Protein AF-A0A1A8HEL8-F1 (afdb_monomer_lite)

pLDDT: mean 88.19, std 11.27, range [40.22, 98.44]

Secondary structure (DSSP, 8-state):
-------SSHHHHHHHHHHHHHHHHHHHHHHHHHHHHHHHHHHHHSPPPPPP-TT-EEEEE-TT--S--SSS-SEEEEEEE---B-TTSS-B-

Structure (mmCIF, N/CA/C/O backbone):
data_AF-A0A1A8HEL8-F1
#
_entry.id   AF-A0A1A8HEL8-F1
#
loop_
_atom_site.group_PDB
_atom_site.id
_atom_site.type_symbol
_atom_site.label_atom_id
_atom_site.label_alt_id
_atom_site.label_comp_id
_atom_site.label_asym_id
_atom_site.label_entity_id
_atom_site.label_seq_id
_atom_site.pdbx_PDB_ins_code
_atom_site.Cartn_x
_atom_site.Cartn_y
_atom_site.Cartn_z
_atom_site.occupancy
_atom_site.B_iso_or_equiv
_atom_site.auth_seq_id
_atom_site.auth_comp_id
_atom_site.auth_asym_id
_atom_site.auth_atom_id
_atom_site.pdbx_PDB_model_num
ATOM 1 N N . PRO A 1 1 ? -8.597 -13.132 33.087 1.00 40.22 1 PRO A N 1
ATOM 2 C CA . PRO A 1 1 ? -9.827 -13.590 33.775 1.00 40.22 1 PRO A CA 1
ATOM 3 C C . PRO A 1 1 ? -11.080 -13.063 33.060 1.00 40.22 1 PRO A C 1
ATOM 5 O O . PRO A 1 1 ? -11.387 -11.877 33.145 1.00 40.22 1 PRO A O 1
ATOM 8 N N . LEU A 1 2 ? -11.764 -13.925 32.303 1.00 45.72 2 LEU A N 1
ATOM 9 C CA . LEU A 1 2 ? -13.089 -13.610 31.770 1.00 45.72 2 LEU A CA 1
ATOM 10 C C . LEU A 1 2 ? -14.046 -13.563 32.962 1.00 45.72 2 LEU A C 1
ATOM 12 O O . LEU A 1 2 ? -14.385 -14.586 33.545 1.00 45.72 2 LEU A O 1
ATOM 16 N N . HIS A 1 3 ? -14.376 -12.355 33.401 1.00 56.72 3 HIS A N 1
ATOM 17 C CA . HIS A 1 3 ? -15.273 -12.146 34.523 1.00 56.72 3 HIS A CA 1
ATOM 18 C C . HIS A 1 3 ? -16.693 -12.481 34.055 1.00 56.72 3 HIS A C 1
ATOM 20 O O . HIS A 1 3 ? -17.302 -11.702 33.318 1.00 56.72 3 HIS A O 1
ATOM 26 N N . CYS A 1 4 ? -17.194 -13.658 34.434 1.00 51.28 4 CYS A N 1
ATOM 27 C CA . CYS A 1 4 ? -18.579 -14.057 34.212 1.00 51.28 4 CYS A CA 1
ATOM 28 C C . CYS A 1 4 ? -19.468 -13.143 35.061 1.00 51.28 4 CYS A C 1
ATOM 30 O O . CYS A 1 4 ? -19.697 -13.394 36.241 1.00 51.28 4 CYS A O 1
ATOM 32 N N . LYS A 1 5 ? -19.893 -12.016 34.487 1.00 64.12 5 LYS A N 1
ATOM 33 C CA . LYS A 1 5 ? -20.837 -11.113 35.144 1.00 64.12 5 LYS A CA 1
ATOM 34 C C . LYS A 1 5 ? -22.177 -11.839 35.208 1.00 64.12 5 LYS A C 1
ATOM 36 O O . LYS A 1 5 ? -22.746 -12.138 34.165 1.00 64.12 5 LYS A O 1
ATOM 41 N N . ASN A 1 6 ? -22.660 -12.132 36.412 1.00 70.38 6 ASN A N 1
ATOM 42 C CA . ASN A 1 6 ? -24.033 -12.587 36.602 1.00 70.38 6 ASN A CA 1
ATOM 43 C C . ASN A 1 6 ? -24.963 -11.429 36.232 1.00 70.38 6 ASN A C 1
ATOM 45 O O . ASN A 1 6 ? -24.93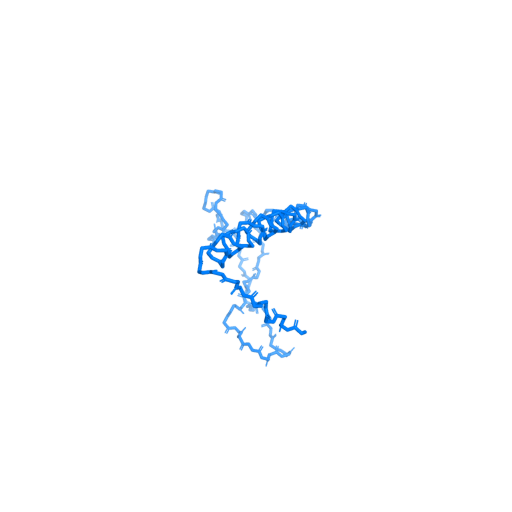0 -10.378 36.871 1.00 70.38 6 ASN A O 1
ATOM 49 N N . PHE A 1 7 ? -25.738 -11.603 35.166 1.00 67.00 7 PHE A N 1
ATOM 50 C CA . PHE A 1 7 ? -26.755 -10.646 34.746 1.00 67.00 7 PHE A CA 1
ATOM 51 C C . PHE A 1 7 ? -28.056 -10.990 35.460 1.00 67.00 7 PHE A C 1
ATOM 53 O O . PHE A 1 7 ? -28.480 -12.145 35.419 1.00 67.00 7 PHE A O 1
ATOM 60 N N . GLN A 1 8 ? -28.675 -10.013 36.124 1.00 74.44 8 GLN A N 1
ATOM 61 C CA . GLN A 1 8 ? -29.887 -10.268 36.907 1.00 74.44 8 GLN A CA 1
ATOM 62 C C . GLN A 1 8 ? -31.125 -10.416 36.009 1.00 74.44 8 GLN A C 1
ATOM 64 O O . GLN A 1 8 ? -32.097 -11.057 36.397 1.00 74.44 8 GLN A O 1
ATOM 69 N N . SER A 1 9 ? -31.086 -9.874 34.785 1.00 86.94 9 SER A N 1
ATOM 70 C CA . SER A 1 9 ? -32.135 -10.051 33.774 1.00 86.94 9 SER A CA 1
ATOM 71 C C . SER A 1 9 ? -31.575 -10.087 32.345 1.00 86.94 9 SER A C 1
ATOM 73 O O . SER A 1 9 ? -30.513 -9.531 32.056 1.00 86.94 9 SER A O 1
ATOM 75 N N . HIS A 1 10 ? -32.318 -10.700 31.416 1.00 87.56 10 HIS A N 1
ATOM 76 C CA . HIS A 1 10 ? -31.956 -10.726 29.991 1.00 87.56 10 HIS A CA 1
ATOM 77 C C . HIS A 1 10 ? -31.864 -9.315 29.379 1.00 87.56 10 HIS A C 1
ATOM 79 O O . HIS A 1 10 ? -30.978 -9.043 28.572 1.00 87.56 10 HIS A O 1
ATOM 85 N N . SER A 1 11 ? -32.735 -8.394 29.804 1.00 90.06 11 SER A N 1
ATOM 86 C CA . SER A 1 11 ? -32.721 -6.998 29.346 1.00 90.06 11 SER A CA 1
ATOM 87 C C . SER A 1 11 ? -31.411 -6.291 29.714 1.00 90.06 11 SER A C 1
ATOM 89 O O . SER A 1 11 ? -30.777 -5.667 28.861 1.00 90.06 11 SER A O 1
ATOM 91 N N . GLU A 1 12 ? -30.946 -6.463 30.956 1.00 89.25 12 GLU A N 1
ATOM 92 C CA . GLU A 1 12 ? -29.676 -5.899 31.426 1.00 89.25 12 GLU A CA 1
ATOM 93 C C . GLU A 1 12 ? -28.483 -6.448 30.624 1.00 89.25 12 GLU A C 1
ATOM 95 O O . GLU A 1 12 ? -27.586 -5.698 30.226 1.00 89.25 12 GLU A O 1
ATOM 100 N N . TYR A 1 13 ? -28.498 -7.752 30.328 1.00 88.88 13 TYR A N 1
ATOM 101 C CA . TYR A 1 13 ? -27.490 -8.388 29.480 1.00 88.88 13 TYR A CA 1
ATOM 102 C C . TYR A 1 13 ? -27.423 -7.751 28.090 1.00 88.88 13 TYR A C 1
ATOM 104 O O . TYR A 1 13 ? -26.347 -7.326 27.659 1.00 88.88 13 TYR A O 1
ATOM 112 N N . VAL A 1 14 ? -28.563 -7.640 27.402 1.00 93.69 14 VAL A N 1
ATOM 113 C CA . VAL A 1 14 ? -28.631 -7.096 26.038 1.00 93.69 14 VAL A CA 1
ATOM 114 C C . VAL A 1 14 ? -28.176 -5.636 26.002 1.00 93.69 14 VAL A C 1
ATOM 116 O O . VAL A 1 14 ? -27.406 -5.251 25.118 1.00 93.69 14 VAL A O 1
ATOM 119 N N . GLN A 1 15 ? -28.589 -4.825 26.979 1.00 92.44 15 GLN A N 1
ATOM 120 C CA . GLN A 1 15 ? -28.167 -3.426 27.075 1.00 92.44 15 GLN A CA 1
ATOM 121 C C . GLN A 1 15 ? -26.651 -3.299 27.252 1.00 92.44 15 GLN A C 1
ATOM 123 O O . GLN A 1 15 ? -26.003 -2.524 26.541 1.00 92.44 15 GLN A O 1
ATOM 128 N N . LYS A 1 16 ? -26.066 -4.092 28.155 1.00 91.12 16 LYS A N 1
ATOM 129 C CA . LYS A 1 16 ? -24.623 -4.062 28.410 1.00 91.12 16 LYS A CA 1
ATOM 130 C C . LYS A 1 16 ? -23.827 -4.569 27.215 1.00 91.12 16 LYS A C 1
ATOM 132 O O . LYS A 1 16 ? -22.841 -3.940 26.845 1.00 91.12 16 LYS A O 1
ATOM 137 N N . LEU A 1 17 ? -24.279 -5.650 26.578 1.00 93.00 17 LEU A N 1
ATOM 138 C CA . LEU A 1 17 ? -23.663 -6.179 25.363 1.00 93.00 17 LEU A CA 1
ATOM 139 C C . LE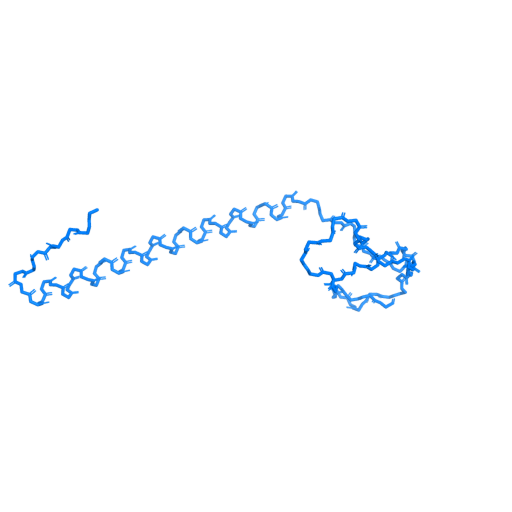U A 1 17 ? -23.628 -5.112 24.263 1.00 93.00 17 LEU A C 1
ATOM 141 O O . LEU A 1 17 ? -22.575 -4.866 23.676 1.00 93.00 17 LEU A O 1
ATOM 145 N N . LYS A 1 18 ? -24.755 -4.428 24.030 1.00 95.94 18 LYS A N 1
ATOM 146 C CA . LYS A 1 18 ? -24.841 -3.334 23.057 1.00 95.94 18 LYS A CA 1
ATOM 147 C C . LYS A 1 18 ? -23.856 -2.211 23.385 1.00 95.94 18 LYS A C 1
ATOM 149 O O . LYS A 1 18 ? -23.135 -1.768 22.493 1.00 95.94 18 LYS A O 1
ATOM 154 N N . ALA A 1 19 ? -23.791 -1.783 24.645 1.00 95.81 19 ALA A N 1
ATOM 155 C CA . ALA A 1 19 ? -22.869 -0.736 25.078 1.00 95.81 19 ALA A CA 1
ATOM 156 C C . ALA A 1 19 ? -21.402 -1.142 24.864 1.00 95.81 19 ALA A C 1
ATOM 158 O O . ALA A 1 19 ? -20.633 -0.387 24.270 1.00 95.81 19 ALA A O 1
ATOM 159 N N . THR A 1 20 ? -21.025 -2.360 25.263 1.00 95.88 20 THR A N 1
ATOM 160 C CA . THR A 1 20 ? -19.659 -2.873 25.098 1.00 95.88 20 THR A CA 1
ATOM 161 C C . THR A 1 20 ? -19.270 -3.002 23.626 1.00 95.88 20 THR A C 1
ATOM 163 O O . THR A 1 20 ? -18.151 -2.640 23.261 1.00 95.88 20 THR A O 1
ATOM 166 N N . LEU A 1 21 ? -20.173 -3.464 22.756 1.00 97.00 21 LEU A N 1
ATOM 167 C CA . LEU A 1 21 ? -19.914 -3.533 21.315 1.00 97.00 21 LEU A CA 1
ATOM 168 C C . LEU A 1 21 ? -19.726 -2.141 20.705 1.00 97.00 21 LEU A C 1
ATOM 170 O O . LEU A 1 21 ? -18.798 -1.934 19.925 1.00 97.00 21 LEU A O 1
ATOM 174 N N . GLN A 1 22 ? -20.560 -1.174 21.090 1.00 97.69 22 GLN A N 1
ATOM 175 C CA . GLN A 1 22 ? -20.429 0.209 20.629 1.00 97.69 22 GLN A CA 1
ATOM 176 C C . GLN A 1 22 ? -19.104 0.835 21.075 1.00 97.69 22 GLN A C 1
ATOM 178 O O . GLN A 1 22 ? -18.435 1.494 20.280 1.00 97.69 22 GLN A O 1
ATOM 183 N N . GLU A 1 23 ? -18.707 0.626 22.328 1.00 97.44 23 GLU A N 1
ATOM 184 C CA . GLU A 1 23 ? -17.430 1.103 22.860 1.00 97.44 23 GLU A CA 1
ATOM 185 C C . GLU A 1 23 ? -16.240 0.447 22.149 1.00 97.44 23 GLU A C 1
ATOM 187 O O . GLU A 1 23 ? -15.336 1.137 21.675 1.00 97.44 23 GLU A O 1
ATOM 192 N N . SER A 1 24 ? -16.281 -0.877 21.990 1.00 97.56 24 SER A N 1
ATOM 193 C CA . SER A 1 24 ? -15.233 -1.644 21.312 1.00 97.56 24 SER A CA 1
ATOM 194 C C . SER A 1 24 ? -15.070 -1.203 19.858 1.00 97.56 24 SER A C 1
ATOM 196 O O . SER A 1 24 ? -13.948 -1.014 19.391 1.00 97.56 24 SER A O 1
ATOM 198 N N . TYR A 1 25 ? -16.180 -0.964 19.152 1.00 97.94 25 TYR A N 1
ATOM 199 C CA . TYR A 1 25 ? -16.168 -0.445 17.786 1.00 97.94 25 TYR A CA 1
ATOM 200 C C . TYR A 1 25 ? -15.539 0.952 17.710 1.00 97.94 25 TYR A C 1
ATOM 202 O O . TYR A 1 25 ? -14.667 1.196 16.874 1.00 97.94 25 TYR A O 1
ATOM 210 N N . LYS A 1 26 ? -15.919 1.866 18.614 1.00 98.25 26 LYS A N 1
ATOM 211 C CA . LYS A 1 26 ? -15.322 3.211 18.703 1.00 98.25 26 LYS A CA 1
ATOM 212 C C . LYS A 1 26 ? -13.814 3.154 18.973 1.00 98.25 26 LYS A C 1
ATOM 214 O O . LYS A 1 26 ? -13.048 3.905 18.373 1.00 98.25 26 LYS A O 1
ATOM 219 N N . LEU A 1 27 ? -13.367 2.254 19.847 1.00 98.19 27 LEU A N 1
ATOM 220 C CA . LEU A 1 27 ? -11.946 2.090 20.150 1.00 98.19 27 LEU A CA 1
ATOM 221 C C . LEU A 1 27 ? -11.172 1.507 18.960 1.00 98.19 27 LEU A C 1
ATOM 223 O O . LEU A 1 27 ? -10.108 2.017 18.604 1.00 98.19 27 LEU A O 1
ATOM 227 N N . ALA A 1 28 ? -11.714 0.466 18.326 1.00 98.12 28 ALA A N 1
ATOM 228 C CA . ALA A 1 28 ? -11.109 -0.167 17.160 1.00 98.12 28 ALA A CA 1
ATOM 229 C C . ALA A 1 28 ? -10.968 0.823 15.995 1.00 98.12 28 ALA A C 1
ATOM 231 O O . ALA A 1 28 ? -9.885 0.945 15.424 1.00 98.12 28 ALA A O 1
ATOM 232 N N . THR A 1 29 ? -12.024 1.583 15.694 1.00 98.38 29 THR A N 1
ATOM 233 C CA . THR A 1 29 ? -12.016 2.606 14.633 1.00 98.38 29 THR A CA 1
ATOM 234 C C . THR A 1 29 ? -11.006 3.717 14.909 1.00 98.38 29 THR A C 1
ATOM 236 O O . THR A 1 29 ? -10.194 4.021 14.034 1.00 98.38 29 THR A O 1
ATOM 239 N N . LYS A 1 30 ? -10.960 4.258 16.133 1.00 98.44 30 LYS A N 1
ATOM 240 C CA . LYS A 1 30 ? -9.964 5.269 16.527 1.00 98.44 30 LYS A CA 1
ATOM 241 C C . LYS A 1 30 ? -8.528 4.755 16.380 1.00 98.44 30 LYS A C 1
ATOM 243 O O . LYS A 1 30 ? -7.652 5.465 15.885 1.00 98.44 30 LYS A O 1
ATOM 248 N N . ASN A 1 31 ? -8.273 3.515 16.792 1.00 98.25 31 ASN A N 1
ATOM 249 C CA . ASN A 1 31 ? -6.950 2.906 16.661 1.00 98.25 31 ASN A CA 1
ATOM 250 C C . ASN A 1 31 ? -6.578 2.660 15.194 1.00 98.25 31 ASN A C 1
ATOM 252 O O . ASN A 1 31 ? -5.445 2.946 14.805 1.00 98.25 31 ASN A O 1
ATOM 256 N N . ALA A 1 32 ? -7.522 2.184 14.380 1.00 98.12 32 ALA A N 1
ATOM 257 C CA . ALA A 1 32 ? -7.325 1.989 12.949 1.00 98.12 32 ALA A CA 1
ATOM 258 C C . ALA A 1 32 ? -6.975 3.309 12.246 1.00 98.12 32 ALA A C 1
ATOM 260 O O . ALA A 1 32 ? -5.986 3.355 11.517 1.00 98.12 32 ALA A O 1
ATOM 261 N N . GLN A 1 33 ? -7.705 4.393 12.532 1.00 98.44 33 GLN A N 1
ATOM 262 C CA . GLN A 1 33 ? -7.423 5.735 12.003 1.00 98.44 33 GLN A CA 1
ATOM 263 C C . GLN A 1 33 ? -6.021 6.210 12.389 1.00 98.44 33 GLN A C 1
ATOM 265 O O . GLN A 1 33 ? -5.213 6.534 11.522 1.00 98.44 33 GLN A O 1
ATOM 270 N N . LYS A 1 34 ? -5.675 6.125 13.678 1.00 98.25 34 LYS A N 1
ATOM 271 C CA . LYS A 1 34 ? -4.338 6.484 14.165 1.00 98.25 34 LYS A CA 1
ATOM 272 C C . LYS A 1 34 ? -3.240 5.688 13.447 1.00 98.25 34 LYS A C 1
ATOM 274 O O . LYS A 1 34 ? -2.162 6.218 13.180 1.00 98.25 34 LYS A O 1
ATOM 279 N N . MET A 1 35 ? -3.458 4.396 13.175 1.00 97.44 35 MET A N 1
ATOM 280 C CA . MET A 1 35 ? -2.461 3.569 12.482 1.00 97.44 35 MET A CA 1
ATOM 281 C C . MET A 1 35 ? -2.391 3.892 10.995 1.00 97.44 35 MET A C 1
ATOM 283 O O . MET A 1 35 ? -1.289 3.927 10.452 1.00 97.44 35 MET A O 1
ATOM 287 N N . ALA A 1 36 ? -3.523 4.190 10.360 1.00 97.38 36 ALA A N 1
ATOM 288 C CA . ALA A 1 36 ? -3.566 4.662 8.984 1.00 97.38 36 ALA A CA 1
ATOM 289 C C . ALA A 1 36 ? -2.762 5.962 8.819 1.00 97.38 36 ALA A C 1
ATOM 291 O O . ALA A 1 36 ? -1.904 6.035 7.942 1.00 97.38 36 ALA A O 1
ATOM 292 N N . GLU A 1 37 ? -2.940 6.935 9.714 1.00 97.62 37 GLU A N 1
ATOM 293 C CA . GLU A 1 37 ? -2.175 8.190 9.724 1.00 97.62 37 GLU A CA 1
ATOM 294 C C . GLU A 1 37 ? -0.671 7.946 9.887 1.00 97.62 37 GLU A C 1
ATOM 296 O O . GLU A 1 37 ? 0.139 8.461 9.116 1.00 97.62 37 GLU A O 1
ATOM 301 N N . LYS A 1 38 ? -0.274 7.100 10.847 1.00 96.44 38 LYS A N 1
ATOM 302 C CA . LYS A 1 38 ? 1.140 6.733 11.033 1.00 96.44 38 LYS A CA 1
ATOM 303 C C . LYS A 1 38 ? 1.728 6.043 9.808 1.00 96.44 38 LYS A C 1
ATOM 305 O O . LYS A 1 38 ? 2.874 6.313 9.448 1.00 96.44 38 LYS A O 1
ATOM 310 N N . ASN A 1 39 ? 0.972 5.147 9.182 1.00 95.06 39 ASN A N 1
ATOM 311 C CA . ASN A 1 39 ? 1.407 4.451 7.978 1.00 95.06 39 ASN A CA 1
ATOM 312 C C . ASN A 1 39 ? 1.550 5.425 6.807 1.00 95.06 39 ASN A C 1
ATOM 314 O O . ASN A 1 39 ? 2.561 5.360 6.112 1.00 95.06 39 ASN A O 1
ATOM 318 N N . LYS A 1 40 ? 0.612 6.366 6.650 1.00 94.56 40 LYS A N 1
ATOM 319 C CA . LYS A 1 40 ? 0.691 7.440 5.656 1.00 94.56 40 LYS A CA 1
ATOM 320 C C . LYS A 1 40 ? 1.941 8.295 5.865 1.00 94.56 40 LYS A C 1
ATOM 322 O O . LYS A 1 40 ? 2.735 8.415 4.945 1.00 94.56 40 LYS A O 1
ATOM 327 N N . MET A 1 41 ? 2.182 8.795 7.080 1.00 94.44 41 MET A N 1
ATOM 328 C CA . MET A 1 41 ? 3.382 9.593 7.379 1.00 94.44 41 MET A CA 1
ATOM 329 C C . MET A 1 41 ? 4.675 8.839 7.050 1.00 94.44 41 MET A C 1
ATOM 331 O O . MET A 1 41 ? 5.571 9.382 6.408 1.00 94.44 41 MET A O 1
ATOM 335 N N . ARG A 1 42 ? 4.775 7.566 7.457 1.00 91.12 42 ARG A N 1
ATOM 336 C CA . ARG A 1 42 ? 5.940 6.717 7.155 1.00 91.12 42 ARG A CA 1
ATOM 337 C C . ARG A 1 42 ? 6.122 6.485 5.661 1.00 91.12 42 ARG A C 1
ATOM 339 O O . ARG A 1 42 ? 7.258 6.408 5.206 1.00 91.12 42 ARG A O 1
ATOM 346 N N . TYR A 1 43 ? 5.026 6.320 4.928 1.00 87.69 43 TYR A N 1
ATOM 347 C CA . TYR A 1 43 ? 5.055 6.155 3.482 1.00 87.69 43 TYR A CA 1
ATOM 348 C C . TYR A 1 43 ? 5.522 7.442 2.796 1.00 87.69 43 TYR A C 1
ATOM 350 O O . TYR A 1 43 ? 6.444 7.388 1.990 1.00 87.69 43 TYR A O 1
ATOM 358 N N . ASP A 1 44 ? 4.962 8.588 3.184 1.00 88.69 44 ASP A N 1
ATOM 359 C CA . ASP A 1 44 ? 5.280 9.898 2.607 1.00 88.69 44 ASP A CA 1
ATOM 360 C C . ASP A 1 44 ? 6.716 10.349 2.917 1.00 88.69 44 ASP A C 1
ATOM 362 O O . ASP A 1 44 ? 7.340 11.019 2.103 1.00 88.69 44 ASP A O 1
ATOM 366 N N . THR A 1 45 ? 7.265 9.952 4.071 1.00 88.50 45 THR A N 1
ATOM 367 C CA . THR A 1 45 ? 8.652 10.274 4.462 1.00 88.50 45 THR A CA 1
ATOM 368 C C . THR A 1 45 ? 9.683 9.480 3.655 1.00 88.50 45 THR A C 1
ATOM 370 O O . THR A 1 45 ? 10.832 9.899 3.524 1.00 88.50 45 THR A O 1
ATOM 373 N N . ARG A 1 46 ? 9.321 8.303 3.131 1.00 81.62 46 ARG A N 1
ATOM 374 C CA . ARG A 1 46 ? 10.264 7.496 2.352 1.00 81.62 46 ARG A CA 1
ATOM 375 C C . ARG A 1 46 ? 10.486 8.151 0.996 1.00 81.62 46 ARG A C 1
ATOM 377 O O . ARG A 1 46 ? 9.538 8.382 0.251 1.00 81.62 46 ARG A O 1
ATOM 384 N N . VAL A 1 47 ? 11.757 8.376 0.665 1.00 74.56 47 VAL A N 1
ATOM 385 C CA . VAL A 1 47 ? 12.178 8.797 -0.673 1.00 74.56 47 VAL A CA 1
ATOM 386 C C . VAL A 1 47 ? 11.601 7.813 -1.686 1.00 74.56 47 VAL A C 1
ATOM 388 O O . VAL A 1 47 ? 11.890 6.614 -1.642 1.00 74.56 47 VAL A O 1
ATOM 391 N N . LYS A 1 48 ? 10.745 8.318 -2.574 1.00 71.00 48 LYS A N 1
ATOM 392 C CA . LYS A 1 48 ? 10.271 7.543 -3.717 1.00 71.00 48 LYS A CA 1
ATOM 393 C C . LYS A 1 48 ? 11.436 7.424 -4.706 1.00 71.00 48 LYS A C 1
ATOM 395 O O . LYS A 1 48 ? 12.122 8.425 -4.918 1.00 71.00 48 LYS A O 1
ATOM 400 N N . PRO A 1 49 ? 11.693 6.238 -5.289 1.00 70.56 49 PRO A N 1
ATOM 401 C CA . PRO A 1 49 ? 12.672 6.130 -6.363 1.00 70.56 49 PRO A CA 1
ATOM 402 C C . PRO A 1 49 ? 12.294 7.099 -7.488 1.00 70.56 49 PRO A C 1
ATOM 404 O O . PRO A 1 49 ? 11.107 7.383 -7.686 1.00 70.56 49 PRO A O 1
ATOM 407 N N . SER A 1 50 ? 13.308 7.620 -8.185 1.00 75.88 50 SER A N 1
ATOM 408 C CA . SER A 1 50 ? 13.100 8.476 -9.355 1.00 75.88 50 SER A CA 1
ATOM 409 C C . SER A 1 50 ? 12.101 7.819 -10.307 1.00 75.88 50 SER A C 1
ATOM 411 O O . SER A 1 50 ? 12.114 6.594 -10.468 1.00 75.88 50 SER A O 1
ATOM 413 N N . ARG A 1 51 ? 11.216 8.623 -10.911 1.00 82.56 51 ARG A N 1
ATOM 414 C CA . ARG A 1 51 ? 10.335 8.125 -11.973 1.00 82.56 51 ARG A CA 1
ATOM 415 C C . ARG A 1 51 ? 11.224 7.584 -13.094 1.00 82.56 51 ARG A C 1
ATOM 417 O O . ARG A 1 51 ? 12.180 8.258 -13.472 1.00 82.56 51 ARG A O 1
ATOM 424 N N . LEU A 1 52 ? 10.919 6.377 -13.562 1.00 89.25 52 LEU A N 1
ATOM 425 C CA . LEU A 1 52 ? 11.612 5.769 -14.692 1.00 89.25 52 LEU A CA 1
ATOM 426 C C . LEU A 1 52 ? 11.153 6.467 -15.970 1.00 89.25 52 LEU A C 1
ATOM 428 O O . LEU A 1 52 ? 9.950 6.636 -16.179 1.00 89.25 52 LEU A O 1
ATOM 432 N N . GLY A 1 53 ? 12.106 6.887 -16.790 1.00 90.25 53 GLY A N 1
ATOM 433 C CA . GLY A 1 53 ? 11.865 7.527 -18.075 1.00 90.25 53 GLY A CA 1
ATOM 434 C C . GLY A 1 53 ? 12.288 6.645 -19.251 1.00 90.25 53 GLY A C 1
ATOM 435 O O . GLY A 1 53 ? 13.065 5.702 -19.078 1.00 90.25 53 GLY A O 1
ATOM 436 N N . PRO A 1 54 ? 11.809 6.951 -20.469 1.00 92.62 54 PRO A N 1
ATOM 437 C CA . PRO A 1 54 ? 12.344 6.360 -21.688 1.00 92.62 54 PRO A CA 1
ATOM 438 C C . PRO A 1 54 ? 13.873 6.489 -21.762 1.00 92.62 54 PRO A C 1
ATOM 440 O O . PRO A 1 54 ? 14.417 7.573 -21.562 1.00 92.62 54 PRO A O 1
ATOM 443 N N . GLY A 1 55 ? 14.559 5.387 -22.061 1.00 92.75 55 GLY A N 1
ATOM 444 C CA . GLY A 1 55 ? 16.020 5.291 -22.124 1.00 92.75 55 GLY A CA 1
ATOM 445 C C . GLY A 1 55 ? 16.690 4.761 -20.852 1.00 92.75 55 GLY A C 1
ATOM 446 O O . GLY A 1 55 ? 17.855 4.358 -20.915 1.00 92.75 55 GLY A O 1
ATOM 447 N N . ASP A 1 56 ? 15.976 4.691 -19.725 1.00 93.31 56 ASP A N 1
ATOM 448 C CA . ASP A 1 56 ? 16.516 4.129 -18.486 1.00 93.31 56 ASP A CA 1
ATOM 449 C C . ASP A 1 56 ? 16.738 2.616 -18.603 1.00 93.31 56 ASP A C 1
ATOM 451 O O . ASP A 1 56 ? 15.917 1.881 -19.160 1.00 93.31 56 ASP A O 1
ATOM 455 N N . ARG A 1 57 ? 17.849 2.136 -18.030 1.00 94.50 57 ARG A N 1
ATOM 456 C CA . ARG A 1 57 ? 18.175 0.706 -17.942 1.00 94.50 57 ARG A CA 1
ATOM 457 C C . ARG A 1 57 ? 17.691 0.136 -16.620 1.00 94.50 57 ARG A C 1
ATOM 459 O O . ARG A 1 57 ? 18.067 0.629 -15.557 1.00 94.50 57 ARG A O 1
ATOM 466 N N . VAL A 1 58 ? 16.896 -0.924 -16.686 1.00 93.00 58 VAL A N 1
ATOM 467 C CA . VAL A 1 58 ? 16.246 -1.529 -15.522 1.00 93.00 58 VAL A CA 1
ATOM 468 C C . VAL A 1 58 ? 16.413 -3.043 -15.511 1.00 93.00 58 VAL A C 1
ATOM 470 O O . VAL A 1 58 ? 16.514 -3.689 -16.551 1.00 93.00 58 VAL A O 1
ATOM 473 N N . LEU A 1 59 ? 16.417 -3.610 -14.306 1.00 94.75 59 LEU A N 1
ATOM 474 C CA . LEU A 1 59 ? 16.287 -5.046 -14.087 1.00 94.75 59 LEU A CA 1
ATOM 475 C C . LEU A 1 59 ? 14.879 -5.348 -13.581 1.00 94.75 59 LEU A C 1
ATOM 477 O O . LEU A 1 59 ? 14.310 -4.585 -12.795 1.00 94.75 59 LEU A O 1
ATOM 481 N N . VAL A 1 60 ? 14.326 -6.485 -13.996 1.00 91.81 60 VAL A N 1
ATOM 482 C CA . VAL A 1 60 ? 13.006 -6.938 -13.550 1.00 91.81 60 VAL A CA 1
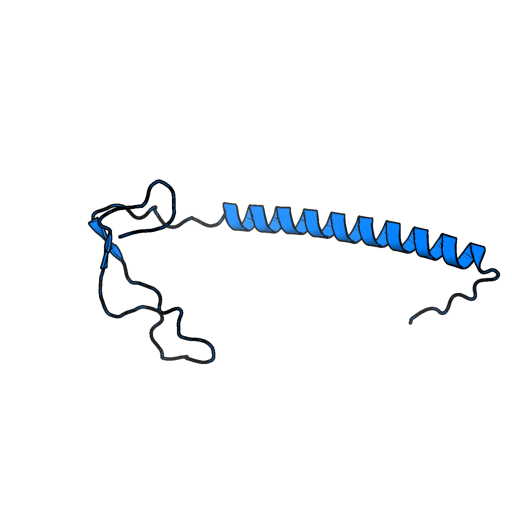ATOM 483 C C . VAL A 1 60 ? 13.164 -7.842 -12.337 1.00 91.81 60 VAL A C 1
ATOM 485 O O . VAL A 1 60 ? 14.018 -8.724 -12.291 1.00 91.81 60 VAL A O 1
ATOM 488 N N . ARG A 1 61 ? 12.354 -7.614 -11.303 1.00 91.44 61 ARG A N 1
ATOM 489 C CA . ARG A 1 61 ? 12.400 -8.431 -10.090 1.00 91.44 61 ARG A CA 1
ATOM 490 C C . ARG A 1 61 ? 11.788 -9.807 -10.362 1.00 91.44 61 ARG A C 1
ATOM 492 O O . ARG A 1 61 ? 10.635 -9.897 -10.773 1.00 91.44 61 ARG A O 1
ATOM 499 N N . ALA A 1 62 ? 12.488 -10.877 -10.000 1.00 90.69 62 ALA A N 1
ATOM 500 C CA . ALA A 1 62 ? 11.986 -12.244 -10.089 1.00 90.69 62 ALA A CA 1
ATOM 501 C C . ALA A 1 62 ? 10.938 -12.533 -8.987 1.00 90.69 62 ALA A C 1
ATOM 503 O O . ALA A 1 62 ? 11.251 -13.036 -7.907 1.00 90.69 62 ALA A O 1
ATOM 504 N N . VAL A 1 63 ? 9.659 -12.227 -9.245 1.00 88.19 63 VAL A N 1
ATOM 50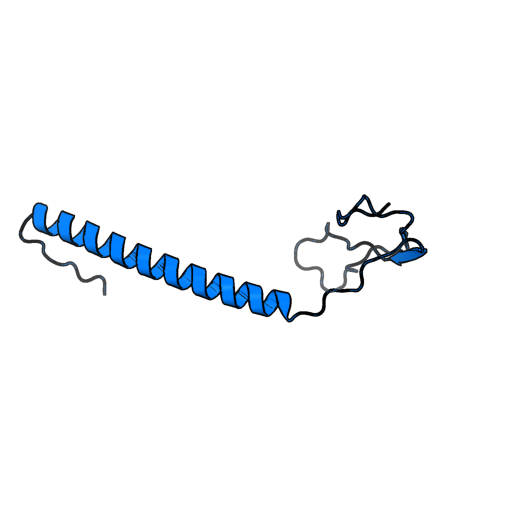5 C CA . VAL A 1 63 ? 8.549 -12.399 -8.270 1.00 88.19 63 VAL A CA 1
ATOM 506 C C . VAL A 1 63 ? 8.153 -13.872 -8.056 1.00 88.19 63 VAL A C 1
ATOM 508 O O . VAL A 1 63 ? 7.486 -14.215 -7.078 1.00 88.19 63 VAL A O 1
ATOM 511 N N . ARG A 1 64 ? 8.600 -14.769 -8.942 1.00 84.06 64 ARG A N 1
ATOM 512 C CA . ARG A 1 64 ? 8.331 -16.217 -8.884 1.00 84.06 64 ARG A CA 1
ATOM 513 C C . ARG A 1 64 ? 8.945 -16.925 -7.669 1.00 84.06 64 ARG A C 1
ATOM 515 O O . ARG A 1 64 ? 8.450 -17.971 -7.262 1.00 84.06 64 ARG A O 1
ATOM 522 N N . LEU A 1 65 ? 9.992 -16.358 -7.068 1.00 82.50 65 LEU A N 1
ATOM 523 C CA . LEU A 1 65 ? 10.688 -16.959 -5.930 1.00 82.50 65 LEU A CA 1
ATOM 524 C C . LEU A 1 65 ? 9.895 -16.744 -4.630 1.00 82.50 65 LEU A C 1
ATOM 526 O O . LEU A 1 65 ? 9.909 -15.658 -4.047 1.00 82.50 65 LEU A O 1
ATOM 530 N N . ARG A 1 66 ? 9.208 -17.790 -4.154 1.00 81.12 66 ARG A N 1
ATOM 531 C CA . ARG A 1 66 ? 8.490 -17.804 -2.867 1.00 81.12 66 ARG A CA 1
ATOM 532 C C . ARG A 1 66 ? 9.143 -18.797 -1.905 1.00 81.12 66 ARG A C 1
ATOM 534 O O . ARG A 1 66 ? 9.361 -19.942 -2.265 1.00 81.12 66 ARG A O 1
ATOM 541 N N . GLY A 1 67 ? 9.390 -18.385 -0.660 1.00 83.19 67 GLY A N 1
ATOM 542 C CA . GLY A 1 67 ? 9.999 -19.242 0.369 1.00 83.19 67 GLY A CA 1
ATOM 543 C C . GLY A 1 67 ? 11.485 -18.956 0.610 1.00 83.19 67 GLY A C 1
ATOM 544 O O . GLY A 1 67 ? 11.977 -17.861 0.332 1.00 83.19 67 GLY A O 1
ATOM 545 N N . LYS A 1 68 ? 12.208 -19.915 1.206 1.00 84.12 68 LYS A N 1
ATOM 546 C CA . LYS A 1 68 ? 13.613 -19.733 1.611 1.00 84.12 68 LYS A CA 1
ATOM 547 C C . LYS A 1 68 ? 14.556 -19.927 0.421 1.00 84.12 68 LYS A C 1
ATOM 549 O O . LYS A 1 68 ? 14.967 -21.043 0.134 1.00 84.12 68 LYS A O 1
ATOM 554 N N . HIS A 1 69 ? 14.978 -18.824 -0.189 1.00 85.06 69 HIS A N 1
ATOM 555 C CA . HIS A 1 69 ? 15.997 -18.810 -1.240 1.00 85.06 69 HIS A CA 1
ATOM 556 C C . HIS A 1 69 ? 17.105 -17.812 -0.882 1.00 85.06 69 HIS A C 1
ATOM 558 O O . HIS A 1 69 ? 17.102 -16.674 -1.336 1.00 85.06 69 HIS A O 1
ATOM 564 N N . LYS A 1 70 ? 18.026 -18.218 0.007 1.00 82.94 70 LYS A N 1
ATOM 565 C CA . LYS A 1 70 ? 19.067 -17.318 0.547 1.00 82.94 70 LYS A CA 1
ATOM 566 C C . LYS A 1 70 ? 20.090 -16.864 -0.500 1.00 82.94 70 LYS A C 1
ATOM 568 O O . LYS A 1 70 ? 20.582 -15.750 -0.389 1.00 82.94 70 LYS A O 1
ATOM 573 N N . LEU A 1 71 ? 20.402 -17.728 -1.468 1.00 89.38 71 LEU A N 1
ATOM 574 C CA . LEU A 1 71 ? 21.415 -17.491 -2.505 1.00 89.38 71 LEU A CA 1
ATOM 575 C C . LEU A 1 71 ? 20.815 -17.187 -3.885 1.00 89.38 71 LEU A C 1
ATOM 577 O O . LEU A 1 71 ? 21.565 -16.965 -4.826 1.00 89.38 71 LEU A O 1
ATOM 581 N N . ALA A 1 72 ? 19.487 -17.224 -4.032 1.00 87.12 72 ALA A N 1
ATOM 582 C CA . ALA A 1 72 ? 18.879 -16.949 -5.328 1.00 87.12 72 ALA A CA 1
ATOM 583 C C . ALA A 1 72 ? 18.912 -15.451 -5.624 1.00 87.12 72 ALA A C 1
ATOM 585 O O . ALA A 1 72 ? 18.648 -14.632 -4.735 1.00 87.12 72 ALA A O 1
ATOM 586 N N . ASP A 1 73 ? 19.182 -15.118 -6.883 1.00 88.69 73 ASP A N 1
ATOM 587 C CA . ASP A 1 73 ? 19.088 -13.746 -7.353 1.00 88.69 73 ASP A CA 1
ATOM 588 C C . ASP A 1 73 ? 17.638 -13.247 -7.255 1.00 88.69 73 ASP A C 1
ATOM 590 O O . ASP A 1 73 ? 16.674 -13.977 -7.502 1.00 88.69 73 ASP A O 1
ATOM 594 N N . ARG A 1 74 ? 17.480 -11.991 -6.839 1.00 89.94 74 ARG A N 1
ATOM 595 C CA . ARG A 1 74 ? 16.179 -11.320 -6.749 1.00 89.94 74 ARG A CA 1
ATOM 596 C C . ARG A 1 74 ? 15.791 -10.656 -8.063 1.00 89.94 74 ARG A C 1
ATOM 598 O O . ARG A 1 74 ? 14.616 -10.312 -8.214 1.00 89.94 74 ARG A O 1
ATOM 605 N N . TRP A 1 75 ? 16.746 -10.459 -8.960 1.00 92.88 75 TRP A N 1
ATOM 606 C CA . TRP A 1 75 ? 16.571 -9.811 -10.250 1.00 92.88 75 TRP A CA 1
ATOM 607 C C . TRP A 1 75 ? 16.781 -10.818 -11.376 1.00 92.88 75 TRP A C 1
ATOM 609 O O . TRP A 1 75 ? 17.451 -11.835 -11.208 1.00 92.88 75 TRP A O 1
ATOM 619 N N . GLU A 1 76 ? 16.138 -10.573 -12.509 1.00 91.81 76 GLU A N 1
ATOM 620 C CA . GLU A 1 76 ? 16.458 -11.278 -13.742 1.00 91.81 76 GLU A CA 1
ATOM 621 C C . GLU A 1 76 ? 17.814 -10.807 -14.271 1.00 91.81 76 GLU A C 1
ATOM 623 O O . GLU A 1 76 ? 18.257 -9.697 -13.981 1.00 91.81 76 GLU A O 1
ATOM 628 N N . THR A 1 77 ? 18.490 -11.679 -15.014 1.00 91.38 77 THR A N 1
ATOM 629 C CA . THR A 1 77 ? 19.848 -11.423 -15.509 1.00 91.38 77 THR A CA 1
ATOM 630 C C . THR A 1 77 ? 19.859 -10.419 -16.662 1.00 91.38 77 THR A C 1
ATOM 632 O O . THR A 1 77 ? 20.838 -9.696 -16.841 1.00 91.38 77 THR A O 1
ATOM 635 N N . ASP A 1 78 ? 18.765 -10.353 -17.421 1.00 94.12 78 ASP A N 1
ATOM 636 C CA . ASP A 1 78 ? 18.656 -9.511 -18.605 1.00 94.12 78 ASP A CA 1
ATOM 637 C C . ASP A 1 78 ? 18.377 -8.048 -18.242 1.00 94.12 78 ASP A C 1
ATOM 639 O O . ASP A 1 78 ? 17.539 -7.731 -17.391 1.00 94.12 78 ASP A O 1
ATOM 643 N N . ILE A 1 79 ? 19.086 -7.146 -18.923 1.00 94.62 79 ILE A N 1
ATOM 644 C CA . ILE A 1 79 ? 18.903 -5.700 -18.796 1.00 94.62 79 ILE A CA 1
ATOM 645 C C . ILE A 1 79 ? 17.855 -5.251 -19.805 1.00 94.62 79 ILE A C 1
ATOM 647 O O . ILE A 1 79 ? 18.019 -5.443 -21.009 1.00 94.62 79 ILE A O 1
ATOM 651 N N . TYR A 1 80 ? 16.827 -4.572 -19.312 1.00 93.94 80 TYR A N 1
ATOM 652 C CA . TYR A 1 80 ? 15.772 -3.989 -20.128 1.00 93.94 80 TYR A CA 1
ATOM 653 C C . TYR A 1 80 ? 15.974 -2.482 -20.252 1.00 93.94 80 TYR A C 1
ATOM 655 O O . TYR A 1 80 ? 16.525 -1.837 -19.357 1.00 93.94 80 TYR A O 1
ATOM 663 N N . VAL A 1 81 ? 15.518 -1.917 -21.366 1.00 95.19 81 VAL A N 1
ATOM 664 C CA . VAL A 1 81 ? 15.481 -0.471 -21.588 1.00 95.19 81 VAL A CA 1
ATOM 665 C C . VAL A 1 81 ? 14.024 -0.053 -21.623 1.00 95.19 81 VAL A C 1
ATOM 667 O O . VAL A 1 81 ? 13.243 -0.638 -22.365 1.00 95.19 81 VAL A O 1
ATOM 670 N N . VAL A 1 82 ? 13.663 0.951 -20.831 1.00 94.69 82 VAL A N 1
ATOM 671 C CA . VAL A 1 82 ? 12.316 1.524 -20.872 1.00 94.69 82 VAL A CA 1
ATOM 672 C C . VAL A 1 82 ? 12.149 2.259 -22.200 1.00 94.69 82 VAL A C 1
ATOM 674 O O . VAL A 1 82 ? 12.895 3.195 -22.480 1.00 94.69 82 VAL A O 1
ATOM 677 N N . LEU A 1 83 ? 11.184 1.864 -23.025 1.00 93.94 83 LEU A N 1
ATOM 678 C CA . LEU A 1 83 ? 10.855 2.557 -24.272 1.00 93.94 83 LEU A CA 1
ATOM 679 C C . LEU A 1 83 ? 9.751 3.582 -24.036 1.00 93.94 83 LEU A C 1
ATOM 681 O O . LE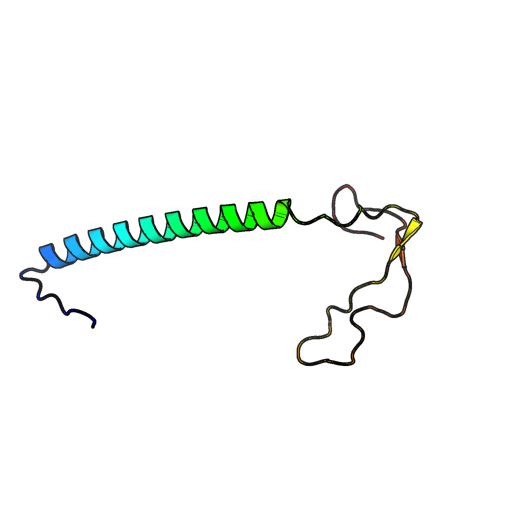U A 1 83 ? 9.820 4.706 -24.530 1.00 93.94 83 LEU A O 1
ATOM 685 N N . HIS A 1 84 ? 8.730 3.199 -23.271 1.00 92.56 84 HIS A N 1
ATOM 686 C CA . HIS A 1 84 ? 7.559 4.037 -23.043 1.00 92.56 84 HIS A CA 1
ATOM 687 C C . HIS A 1 84 ? 6.872 3.713 -21.711 1.00 92.56 84 HIS A C 1
ATOM 689 O O . HIS A 1 84 ? 6.846 2.564 -21.271 1.00 92.56 84 HIS A O 1
ATOM 695 N N . GLN A 1 85 ? 6.278 4.733 -21.082 1.00 91.50 85 GLN A N 1
ATOM 696 C CA . GLN A 1 85 ? 5.413 4.592 -19.910 1.00 91.50 85 GLN A CA 1
ATOM 697 C C . GLN A 1 85 ? 3.948 4.752 -20.329 1.00 91.50 85 GLN A C 1
ATOM 699 O O . GLN A 1 85 ? 3.582 5.753 -20.940 1.00 91.50 85 GLN A O 1
ATOM 704 N N . ALA A 1 86 ? 3.085 3.797 -19.977 1.00 90.69 86 ALA A N 1
ATOM 705 C CA . ALA A 1 86 ? 1.661 3.864 -20.300 1.00 90.69 86 ALA A CA 1
ATOM 706 C C . ALA A 1 86 ? 0.935 4.955 -19.483 1.00 90.69 86 ALA A C 1
ATOM 708 O O . ALA A 1 86 ? 0.371 4.694 -18.418 1.00 90.69 86 ALA A O 1
ATOM 709 N N . GLY A 1 87 ? 0.934 6.190 -19.991 1.00 87.06 87 GLY A N 1
ATOM 710 C CA . GLY A 1 87 ? 0.332 7.338 -19.311 1.00 87.06 87 GLY A CA 1
ATOM 711 C C . GLY A 1 87 ? 0.991 7.593 -17.952 1.00 87.06 87 GLY A C 1
ATOM 712 O O . GLY A 1 87 ? 2.212 7.627 -17.854 1.00 87.06 87 GLY A O 1
ATOM 713 N N . 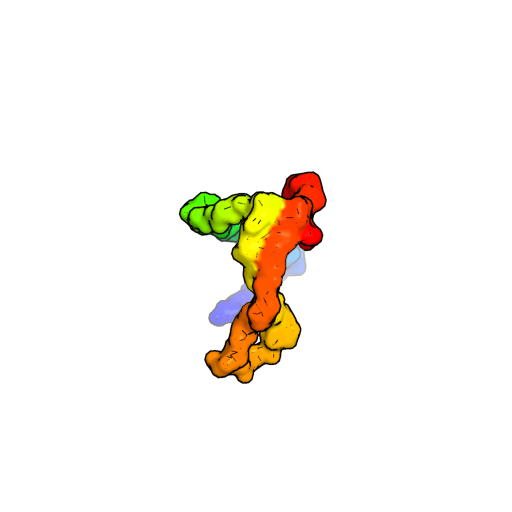ASP A 1 88 ? 0.186 7.741 -16.896 1.00 86.44 88 ASP A N 1
ATOM 714 C CA . ASP A 1 88 ? 0.678 7.874 -15.510 1.00 86.44 88 ASP A CA 1
ATOM 715 C C . ASP A 1 88 ? 0.636 6.538 -14.736 1.00 86.44 88 ASP A C 1
ATOM 717 O O . ASP A 1 88 ? 0.836 6.494 -13.521 1.00 86.44 88 ASP A O 1
ATOM 721 N N . LEU A 1 89 ? 0.371 5.418 -15.422 1.00 87.88 89 LEU A N 1
ATOM 722 C CA . LEU A 1 89 ? 0.409 4.095 -14.802 1.00 87.88 89 LEU A CA 1
ATOM 723 C C . LEU A 1 89 ? 1.867 3.624 -14.665 1.00 87.88 89 LEU A C 1
ATOM 725 O O . LEU A 1 89 ? 2.706 3.935 -15.513 1.00 87.88 89 LEU A O 1
ATOM 729 N N . PRO A 1 90 ? 2.202 2.831 -13.632 1.00 87.19 90 PRO A N 1
ATOM 730 C CA . PRO A 1 90 ? 3.536 2.256 -13.457 1.00 87.19 90 PRO A CA 1
ATOM 731 C C . PRO A 1 90 ? 3.740 1.030 -14.367 1.00 87.19 90 PRO A C 1
ATOM 733 O O . PRO A 1 90 ? 4.165 -0.029 -13.908 1.00 87.19 90 PRO A O 1
ATOM 736 N N . VAL A 1 91 ? 3.380 1.158 -15.645 1.00 89.94 91 VAL A N 1
ATOM 737 C CA . VAL A 1 91 ? 3.512 0.119 -16.670 1.00 89.94 91 VAL A CA 1
ATOM 738 C C . VAL A 1 91 ? 4.468 0.637 -17.731 1.00 89.94 91 VAL A C 1
ATOM 740 O O . VAL A 1 91 ? 4.222 1.683 -18.332 1.00 89.94 91 VAL A O 1
ATOM 743 N N . TYR A 1 92 ? 5.551 -0.104 -17.934 1.00 91.25 92 TYR A N 1
ATOM 744 C CA . TYR A 1 92 ? 6.633 0.244 -18.844 1.00 91.25 92 TYR A CA 1
ATOM 745 C C . TYR A 1 92 ? 6.765 -0.849 -19.899 1.00 91.25 92 TYR A C 1
ATOM 747 O O . TYR A 1 92 ? 6.648 -2.034 -19.575 1.00 91.25 92 TYR A O 1
ATOM 755 N N . THR A 1 93 ? 6.978 -0.432 -21.140 1.00 86.50 93 THR A N 1
ATOM 756 C CA . THR A 1 93 ? 7.258 -1.294 -22.298 1.00 86.50 93 THR A CA 1
ATOM 757 C C . THR A 1 93 ? 8.633 -0.996 -22.842 1.00 86.50 93 THR A C 1
ATOM 759 O O . THR A 1 93 ? 9.000 0.203 -22.781 1.00 86.50 93 THR A O 1
#

Foldseek 3Di:
DPPPDDDPDPVSVVVVVVVVVVVVVVVVVVVVVVVVVVVVVVVVPDDDPPDADAFDKDWAAPPVDDDDDPPDDRTDPDIDGFHDDPPPDPDTD

Radius of gyration: 26.15 Å; chains: 1; bounding box: 54×30×61 Å

Sequence (93 aa):
PLHCKNFQSHSEYVQKLKATLQESYKLATKNAQKMAEKNKMRYDTRVKPSRLGPGDRVLVRAVRLRGKHKLADRWETDIYVVLHQAGDLPVYT

Organism: NCBI:txid1143690

=== Feature glossary ===
Reading guide. The protein is described through the following features:

Foldseek 3Di. A 3Di character summarizes, for each residue, the relative orientation of the Cα frame of its nearest spatial neighbor. Because it encodes fold topology rather than chemistry, 3Di alignments detect remote structural similarity that sequence alignment misses.

Contact-map, Ramachandran, and PAE plots. Plot images: a contact map (which residues are close in 3D, as an N×N binary image), a Ramachandran scatter (backbone torsion angles, revealing secondary-structure composition at a glance), and — for AlphaFold structures — a PAE heatmap (pairwise prediction confidence).

Radius of gyration, Cα contacts, bounding box. Radius of gyration (Rg) is the root-mean-square distance of Cα atoms from their centroid — a single number for overall size and compactness. A globular domain of N residues has Rg ≈ 2.2·N^0.38 Å; an extended or disordered chain has a much larger Rg. The Cα contact count is the number of residue pairs whose Cα atoms are within 8 Å and are more than four positions apart in sequence — a standard proxy for tertiary packing density. The bounding box is the smallest axis-aligned box enclosing all Cα atoms.

Secondary structure (8-state, DSSP). Eight-state secondary structure (DSSP): H is the canonical α-helix, G the tighter 3₁₀-helix, I the wider π-helix; E/B are β-structure, T and S are turns and bends, and '-' is everything else. DSSP derives these from the pattern of main-chain N–H···O=C hydrogen bonds, not from the sequence.

B-factor. B-factor (Debye–Waller factor) reflects atomic displacement in the crystal lattice. It is an experimental observable (units Å²), not a prediction; low values mean the atom is pinned down, high values mean it moves or is heterogeneous across the crystal.

pLDDT. pLDDT is the predicted lDDT-Cα score: AlphaFold's confidence that the local environment of each residue (all inter-atomic distances within 15 Å) is correctly placed. It is a per-residue number between 0 and 100, with higher meaning more reliable.

Nearest PDB structures. Nearest PDB neighbors are the top structural matches found by Foldseek when searching this structure against the entire Protein Data Bank. Each hit reports a TM-score (0 to 1; >0.5 almost always implies the same fold) and an E-value. These are *structural* homologs — they may share no detectable sequence similarity.

Solvent-accessible surface area. Accessible surface area quantifies burial. A residue with SASA near zero is packed into the hydrophobic core; one with SASA >100 Å² sits on the surface. Computed here via the Shrake–Rupley numerical algorithm with a 1.4 Å probe.

Rendered structure images. Structure images are PyMOL renders from six orthogonal camera directions. Cartoon representation draws helices as coils and strands as arrows; sticks shows the backbone as bonds; surface shows the solvent-excluded envelope. Rainbow coloring maps sequence position to hue (blue→red, N→C); chain coloring assigns a distinct color per polypeptide.

Backbone torsions (φ/ψ). φ (phi) and ψ (psi) are the two rotatable backbone dihedrals per residue: φ is the C(i-1)–N–Cα–C torsion, ψ is the N–Cα–C–N(i+1) torsion, both in degrees on (−180°, 180°]. α-helical residues cluster near (−60°, −45°); β-strand residues near (−120°, +130°). A Ramachandran plot is simply a scatter of (φ, ψ) for every residue.

Predicted aligned error. Predicted Aligned Error (PAE) is an AlphaFold confidence matrix: entry (i, j) is the expected error in the position of residue j, in ångströms, when the prediction is superimposed on the true structure at residue i. Low PAE within a block of residues means that block is internally rigid and well-predicted; high PAE between two blocks means their relative placement is uncertain even if each block individually is confident.

mmCIF coordinates. Structure coordinates are given as an mmCIF _atom_site loop: one row per atom with element, residue name, chain id, sequence number, and x/y/z position in Å. Only the four main-chain atoms per residue are included here; side chains are omitted to keep the record compact.

InterPro / GO / CATH / organism. Database cross-references. InterPro integrates a dozen domain/family signature databases into unified entries with residue-range hits. GO terms attach function/process/location labels with evidence codes. CATH codes position the fold in a four-level structural taxonomy. Organism is the NCBI-taxonomy species name.

Secondary structure (3-state, P-SEA). SS3 is a coarse helix/strand/coil call (letters a/b/c) made by the P-SEA algorithm from inter-Cα distances and dihedrals. It is less detailed than DSSP but needs only Cα positions.

Sequence. Sequence gives the chain of amino acids in standard one-letter code (A=alanine, C=cysteine, …, Y=tyrosine), read N→C. It is the only feature that is directly encoded by the gene; all structural features are derived from the folded form of this sequence.